Protein AF-A0AAJ2NS91-F1 (afdb_monomer_lite)

Secondary structure (DSSP, 8-state):
---EEEE-TTS-HHHHHHHHHHHHHHHHTT---EEEESGGGTSS----BS-EEEES--HHHHHHHHTTBTTT--SS---EEEE--TT---TT-HHHHHHHHHHHHHHHHHHH-TTGGGGSTTSHHHHHHHHHHHHHHHTTT--S-----

Organism: Alkalihalophilus pseudofirmus (NCBI:txid79885)

Sequence (149 aa):
GIPIYHLSTSMCAAHRNSILEKVRNQLKDGNKIICISTQLIEAGVDVSFDCVIRSLAGLDSIAQAAGRCNRHGEKEVQNVYVIDHEEENLNHLKEIKVGKQVARKILIDMKRDKASHGGDLLSKQAMERYFREYYTEFNTNLNYFIPKL

InterPro domains:
  IPR027417 P-loop containing nucleoside triphosphate hydrolase [G3DSA:3.40.50.300] (1-128)
  IPR027417 P-loop containing nucleoside triphosphate hydrolase [SSF52540] (1-97)
  IPR054712 CRISPR-associated nuclease/helicase Cas3 domain [PF22590] (7-73)

Radius of gyration: 17.4 Å; chains: 1; bounding box: 51×36×44 Å

Foldseek 3Di:
DAAEEEAEPPDDPVVNVVRLVVLVVCVVVVHGHHYHYDLVQLPDRPAADQEAEEEQWALSSLVSRVCRYCVVVPDPDGYYHYDHDPPDDCVPPVLRVQRSVLLVVQVVVCVVPCPPQNNDCPHPSNVVSSVVSSVVVCVVPDPDDDPDD

Structure (mmCIF, N/CA/C/O backbone):
data_AF-A0AAJ2NS91-F1
#
_entry.id   AF-A0AAJ2NS91-F1
#
loop_
_atom_site.group_PDB
_atom_site.id
_atom_site.type_symbol
_atom_site.label_atom_id
_atom_site.label_alt_id
_atom_site.label_comp_id
_atom_site.label_asym_id
_atom_site.label_entity_id
_atom_site.label_seq_id
_atom_site.pdbx_PDB_ins_code
_atom_site.Cartn_x
_atom_site.Cartn_y
_atom_site.Cartn_z
_atom_site.occupancy
_atom_site.B_iso_or_equiv
_atom_site.auth_seq_id
_atom_site.auth_comp_id
_atom_site.auth_asym_id
_atom_site.auth_atom_id
_atom_site.pdbx_PDB_model_num
ATOM 1 N N . GLY A 1 1 ? -22.327 3.539 12.682 1.00 83.62 1 GLY A N 1
ATOM 2 C CA . GLY A 1 1 ? -21.468 3.897 11.533 1.00 83.62 1 GLY A CA 1
ATOM 3 C C . GLY A 1 1 ? -20.108 3.251 11.705 1.00 83.62 1 GLY A C 1
ATOM 4 O O . GLY A 1 1 ? -19.814 2.822 12.813 1.00 83.62 1 GLY A O 1
ATOM 5 N N . ILE A 1 2 ? -19.306 3.152 10.645 1.00 93.00 2 ILE A N 1
ATOM 6 C CA . ILE A 1 2 ? -17.940 2.604 10.729 1.00 93.00 2 ILE A CA 1
ATOM 7 C C . ILE A 1 2 ? -17.007 3.694 11.292 1.00 93.00 2 ILE A C 1
ATOM 9 O O . ILE A 1 2 ? -17.010 4.796 10.740 1.00 93.00 2 ILE A O 1
ATOM 13 N N . PRO A 1 3 ? -16.237 3.442 12.370 1.00 95.44 3 PRO A N 1
ATOM 14 C CA . PRO A 1 3 ? -15.276 4.408 12.900 1.00 95.44 3 PRO A CA 1
ATOM 15 C C . PRO A 1 3 ? -14.182 4.755 11.886 1.00 95.44 3 PRO A C 1
ATOM 17 O O . PRO A 1 3 ? -13.656 3.873 11.204 1.00 95.44 3 PRO A O 1
ATOM 20 N N . ILE A 1 4 ? -13.814 6.037 11.827 1.00 96.38 4 ILE A N 1
ATOM 21 C CA . ILE A 1 4 ? -12.767 6.552 10.939 1.00 96.38 4 ILE A CA 1
ATOM 22 C C . ILE A 1 4 ? -11.632 7.124 11.787 1.00 96.38 4 ILE A C 1
ATOM 24 O O . ILE A 1 4 ? -11.856 7.962 12.661 1.00 96.38 4 ILE A O 1
ATOM 28 N N . TYR A 1 5 ? -10.410 6.688 11.502 1.00 94.50 5 TYR A N 1
ATOM 29 C CA . TYR A 1 5 ? -9.186 7.154 12.141 1.00 94.50 5 TYR A CA 1
ATOM 30 C C . TYR A 1 5 ? -8.273 7.821 11.118 1.00 94.50 5 TYR A C 1
ATOM 32 O O . TYR A 1 5 ? -8.205 7.397 9.966 1.00 94.50 5 TYR A O 1
ATOM 40 N N . HIS A 1 6 ? -7.534 8.837 11.558 1.00 92.62 6 HIS A N 1
ATOM 41 C CA . HIS A 1 6 ? -6.553 9.542 10.740 1.00 92.62 6 HIS A CA 1
ATOM 42 C C . HIS A 1 6 ? -5.158 9.432 11.359 1.00 92.62 6 HIS A C 1
ATOM 44 O O . HIS A 1 6 ? -4.992 9.668 12.557 1.00 92.62 6 HIS A O 1
ATOM 50 N N . LEU A 1 7 ? -4.163 9.093 10.539 1.00 89.88 7 LEU A N 1
ATOM 51 C CA . LEU A 1 7 ? -2.762 8.977 10.937 1.00 89.88 7 LEU A CA 1
ATOM 52 C C . LEU A 1 7 ? -1.855 9.668 9.919 1.00 89.88 7 LEU A C 1
ATOM 54 O O . LEU A 1 7 ? -1.677 9.190 8.804 1.00 89.88 7 LEU A O 1
ATOM 58 N N . SER A 1 8 ? -1.215 10.766 10.313 1.00 87.31 8 SER A N 1
ATOM 59 C CA . SER A 1 8 ? -0.256 11.451 9.446 1.00 87.31 8 SER A CA 1
ATOM 60 C C . SER A 1 8 ? 1.061 11.751 10.141 1.00 87.31 8 SER A C 1
ATOM 62 O O . SER A 1 8 ? 1.172 11.816 11.370 1.00 87.31 8 SER A O 1
ATOM 64 N N . THR A 1 9 ? 2.083 11.969 9.321 1.00 81.62 9 THR A N 1
ATOM 65 C CA . THR A 1 9 ? 3.404 12.426 9.757 1.00 81.62 9 THR A CA 1
ATOM 66 C C . THR A 1 9 ? 3.363 13.818 10.395 1.00 81.62 9 THR A C 1
ATOM 68 O O . THR A 1 9 ? 4.215 14.110 11.229 1.00 81.62 9 THR A O 1
ATOM 71 N N . SER A 1 10 ? 2.343 14.633 10.096 1.00 85.50 10 SER A N 1
ATOM 72 C CA . SER A 1 10 ? 2.107 15.952 10.707 1.00 85.50 10 SER A CA 1
ATOM 73 C C . SER A 1 10 ? 1.581 15.886 12.146 1.00 8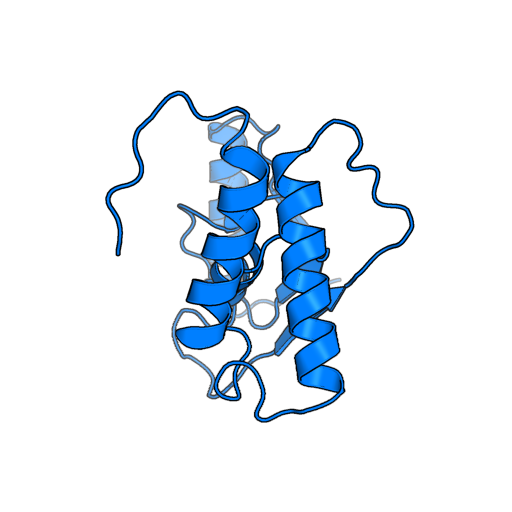5.50 10 SER A C 1
ATOM 75 O O . SER A 1 10 ? 1.498 16.910 12.819 1.00 85.50 10 SER A O 1
ATOM 77 N N . MET A 1 11 ? 1.210 14.701 12.641 1.00 87.38 11 MET A N 1
ATOM 78 C CA . MET A 1 11 ? 0.809 14.516 14.034 1.00 87.38 11 MET A CA 1
ATOM 79 C C . MET A 1 11 ? 2.028 14.361 14.940 1.00 87.38 11 MET A C 1
ATOM 81 O O . MET A 1 11 ? 2.957 13.617 14.609 1.00 87.38 11 MET A O 1
ATOM 85 N N . CYS A 1 12 ? 1.988 14.974 16.127 1.00 89.88 12 CYS A N 1
ATOM 86 C CA . CYS A 1 12 ? 2.997 14.724 17.152 1.00 89.88 12 CYS A CA 1
ATOM 87 C C . CYS A 1 12 ? 2.966 13.253 17.610 1.00 89.88 12 CYS A C 1
ATOM 89 O O . CYS A 1 12 ? 1.941 12.568 17.513 1.00 89.88 12 CYS A O 1
ATOM 91 N N . ALA A 1 13 ? 4.096 12.767 18.124 1.00 87.12 13 ALA A N 1
ATOM 92 C CA . ALA A 1 13 ? 4.265 11.360 18.483 1.00 87.12 13 ALA A CA 1
ATOM 93 C C . ALA A 1 13 ? 3.240 10.876 19.527 1.00 87.12 13 ALA A C 1
ATOM 95 O O . ALA A 1 13 ? 2.676 9.796 19.369 1.00 87.12 13 ALA A O 1
ATOM 96 N N . ALA A 1 14 ? 2.936 11.688 20.546 1.00 90.06 14 ALA A N 1
ATOM 97 C CA . ALA A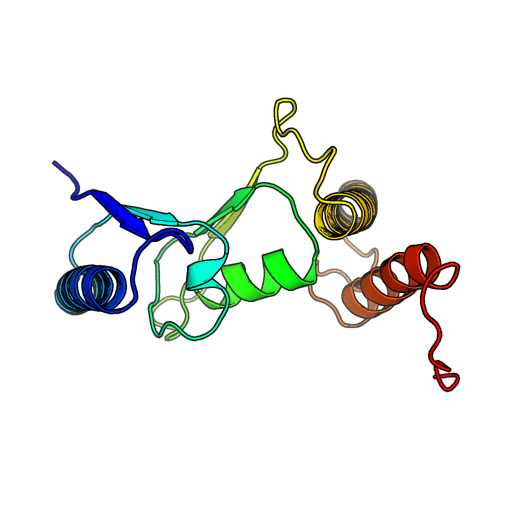 1 14 ? 1.976 11.321 21.589 1.00 90.06 14 ALA A CA 1
ATOM 98 C C . ALA A 1 14 ? 0.556 11.116 21.030 1.00 90.06 14 ALA A C 1
ATOM 100 O O . ALA A 1 14 ? -0.080 10.096 21.292 1.00 90.06 14 ALA A O 1
ATOM 101 N N . HIS A 1 15 ? 0.074 12.045 20.197 1.00 88.81 15 HIS A N 1
ATOM 102 C CA . HIS A 1 15 ? -1.246 11.923 19.569 1.00 88.81 15 HIS A CA 1
ATOM 103 C C . HIS A 1 15 ? -1.309 10.739 18.606 1.00 88.81 15 HIS A C 1
ATOM 105 O O . HIS A 1 15 ? -2.287 9.992 18.597 1.00 88.81 15 HIS A O 1
ATOM 111 N N . ARG A 1 16 ? -0.248 10.540 17.821 1.00 88.88 16 ARG A N 1
ATOM 112 C CA . ARG A 1 16 ? -0.114 9.404 16.910 1.00 88.88 16 ARG A CA 1
ATOM 113 C C . ARG A 1 16 ? -0.209 8.072 17.655 1.00 88.88 16 ARG A C 1
ATOM 115 O O . ARG A 1 16 ? -0.978 7.211 17.239 1.00 88.88 16 ARG A O 1
ATOM 122 N N . ASN A 1 17 ? 0.508 7.929 18.769 1.00 88.75 17 ASN A N 1
ATOM 123 C CA . ASN A 1 17 ? 0.468 6.724 19.598 1.00 88.75 17 ASN A CA 1
ATOM 124 C C . ASN A 1 17 ? -0.930 6.481 20.176 1.00 88.75 17 ASN A C 1
ATOM 126 O O . ASN A 1 17 ? -1.433 5.366 20.079 1.00 88.75 17 ASN A O 1
ATOM 130 N N . SER A 1 18 ? -1.603 7.525 20.670 1.00 91.94 18 SER A N 1
ATOM 131 C CA . SER A 1 18 ? -2.971 7.396 21.191 1.00 91.94 18 SER A CA 1
ATOM 132 C C . SER A 1 18 ? -3.969 6.907 20.132 1.00 91.94 18 SER A C 1
ATOM 134 O O . SER A 1 18 ? -4.822 6.066 20.417 1.00 91.94 18 SER A O 1
ATOM 136 N N . ILE A 1 19 ? -3.875 7.397 18.890 1.00 92.38 19 ILE A N 1
ATOM 137 C CA . ILE A 1 19 ? -4.737 6.914 17.798 1.00 92.38 19 ILE A CA 1
ATOM 138 C C . ILE A 1 19 ? -4.368 5.483 17.399 1.00 92.38 19 ILE A C 1
ATOM 140 O O . ILE A 1 19 ? -5.262 4.663 17.197 1.00 92.38 19 ILE A O 1
ATOM 144 N N . LEU A 1 20 ? -3.075 5.164 17.322 1.00 90.44 20 LEU A N 1
ATOM 145 C CA . LEU A 1 20 ? -2.605 3.815 17.004 1.00 90.44 20 LEU A CA 1
ATOM 146 C C . LEU A 1 20 ? -3.092 2.773 18.009 1.00 90.44 20 LEU A C 1
ATOM 148 O O . LEU A 1 20 ? -3.509 1.691 17.604 1.00 90.44 20 LEU A O 1
ATOM 152 N N . GLU A 1 21 ? -3.083 3.091 19.301 1.00 91.88 21 GLU A N 1
ATOM 153 C CA . GLU A 1 21 ? -3.631 2.214 20.338 1.00 91.88 21 GLU A CA 1
ATOM 154 C C . GLU A 1 21 ? -5.127 1.963 20.139 1.00 91.88 21 GLU A C 1
ATOM 156 O O . GLU A 1 21 ? -5.570 0.816 20.192 1.00 91.88 21 GLU A O 1
ATOM 161 N N . LYS A 1 22 ? -5.904 3.006 19.819 1.00 93.81 22 LYS A N 1
ATOM 162 C CA . LYS A 1 22 ? -7.337 2.863 19.516 1.00 93.81 22 LYS A CA 1
ATOM 163 C C . LYS A 1 22 ? -7.570 1.959 18.308 1.00 93.81 22 LYS A C 1
ATOM 165 O O . LYS A 1 22 ? -8.398 1.057 18.386 1.00 93.81 22 LYS A O 1
ATOM 170 N N . VAL A 1 23 ? -6.826 2.176 17.223 1.00 93.00 23 VAL A N 1
ATOM 171 C CA . VAL A 1 23 ? -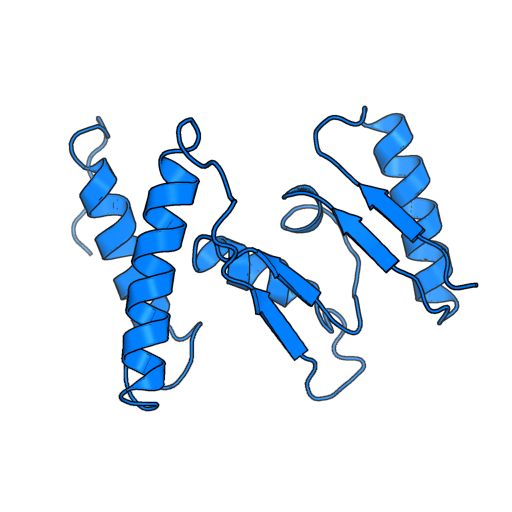6.898 1.347 16.009 1.00 93.00 23 VAL A CA 1
ATOM 172 C C . VAL A 1 23 ? -6.563 -0.108 16.333 1.00 93.00 23 VAL A C 1
ATOM 174 O O . VAL A 1 23 ? -7.321 -1.001 15.968 1.00 93.00 23 VAL A O 1
ATOM 177 N N . ARG A 1 24 ? -5.476 -0.358 17.070 1.00 90.88 24 ARG A N 1
ATOM 178 C CA . ARG A 1 24 ? -5.069 -1.713 17.468 1.00 90.88 24 ARG A CA 1
ATOM 179 C C . ARG A 1 24 ? -6.128 -2.419 18.301 1.00 90.88 24 ARG A C 1
ATOM 181 O O . ARG A 1 24 ? -6.393 -3.585 18.042 1.00 90.88 24 ARG A O 1
ATOM 188 N N . ASN A 1 25 ? -6.728 -1.736 19.271 1.00 93.19 25 ASN A N 1
ATOM 189 C CA . ASN A 1 25 ? -7.769 -2.333 20.106 1.00 93.19 25 ASN A CA 1
ATOM 190 C C . ASN A 1 25 ? -9.006 -2.688 19.271 1.00 93.19 25 ASN A C 1
ATOM 192 O O . ASN A 1 25 ? -9.490 -3.808 19.355 1.00 93.19 25 ASN A O 1
ATOM 196 N N . GLN A 1 26 ? -9.443 -1.794 18.378 1.00 94.56 26 GLN A N 1
ATOM 197 C CA . GLN A 1 26 ? -10.555 -2.086 17.469 1.00 94.56 26 GLN A CA 1
ATOM 198 C C . GLN A 1 26 ? -10.282 -3.301 16.573 1.00 94.56 26 GLN A C 1
ATOM 200 O O . GLN A 1 26 ? -11.151 -4.159 16.439 1.00 94.56 26 GLN A O 1
ATOM 205 N N . LEU A 1 27 ? -9.084 -3.386 15.985 1.00 90.75 27 LEU A N 1
ATOM 206 C CA . LEU A 1 27 ? -8.697 -4.510 15.129 1.00 90.75 27 LEU A CA 1
ATOM 207 C C . LEU A 1 27 ? -8.617 -5.826 15.918 1.00 90.75 27 LEU A C 1
ATOM 209 O O . LEU A 1 27 ? -9.112 -6.841 15.441 1.00 90.75 27 LEU A O 1
ATOM 213 N N . LYS A 1 28 ? -8.062 -5.805 17.140 1.00 89.38 28 LYS A N 1
ATOM 214 C CA . LYS A 1 28 ? -8.015 -6.978 18.036 1.00 89.38 28 LYS A CA 1
ATOM 215 C C . LYS A 1 28 ? -9.403 -7.502 18.396 1.00 89.38 28 LYS A C 1
ATOM 217 O O . LYS A 1 28 ? -9.588 -8.710 18.478 1.00 89.38 28 LYS A O 1
ATOM 222 N N . ASP A 1 29 ? -10.365 -6.603 18.570 1.00 91.75 29 ASP A N 1
ATOM 223 C CA . ASP A 1 29 ? -11.757 -6.945 18.875 1.00 91.75 29 ASP A CA 1
ATOM 224 C C . ASP A 1 29 ? -12.546 -7.409 17.630 1.00 91.75 29 ASP A C 1
ATOM 226 O O . ASP A 1 29 ? -13.739 -7.694 17.721 1.00 91.75 29 ASP A O 1
ATOM 230 N N . GLY A 1 30 ? -11.915 -7.459 16.448 1.00 89.69 30 GLY A N 1
ATOM 231 C CA . GLY A 1 30 ? -12.565 -7.830 15.186 1.00 89.69 30 GLY A CA 1
ATOM 232 C C . GLY A 1 30 ? -13.509 -6.757 14.630 1.00 89.69 30 GLY A C 1
ATOM 233 O O . GLY A 1 30 ? -14.336 -7.043 13.759 1.00 89.69 30 GLY A O 1
ATOM 234 N N . ASN A 1 31 ? -13.415 -5.516 15.119 1.00 93.50 31 ASN A N 1
ATOM 235 C CA . ASN A 1 31 ? -14.274 -4.425 14.677 1.00 93.50 31 ASN A CA 1
ATOM 236 C C . ASN A 1 31 ? -13.840 -3.881 13.312 1.00 93.50 31 ASN A C 1
ATOM 238 O O . ASN A 1 31 ? -12.661 -3.663 13.034 1.00 93.50 31 ASN A O 1
ATOM 242 N N . LYS A 1 32 ? -14.828 -3.566 12.468 1.00 93.69 32 LYS A N 1
ATOM 243 C CA . LYS A 1 32 ? -14.592 -2.888 11.189 1.00 93.69 32 LYS A CA 1
ATOM 244 C C . LYS A 1 32 ? -14.277 -1.418 11.428 1.00 93.69 32 LYS A C 1
ATOM 246 O O . LYS A 1 32 ? -15.078 -0.712 12.037 1.00 93.69 32 LYS A O 1
ATOM 251 N N . ILE A 1 33 ? -13.162 -0.950 10.878 1.00 95.38 33 ILE A N 1
ATOM 252 C CA . ILE A 1 33 ? -12.725 0.447 10.943 1.00 95.38 33 ILE A CA 1
ATOM 253 C C . ILE A 1 33 ? -12.169 0.908 9.596 1.00 95.38 33 ILE A C 1
ATOM 255 O O . ILE A 1 33 ? -11.774 0.093 8.764 1.00 95.38 33 ILE A O 1
ATOM 259 N N . ILE A 1 34 ? -12.104 2.221 9.395 1.00 95.75 34 ILE A N 1
ATOM 260 C CA . ILE A 1 34 ? -11.379 2.838 8.282 1.00 95.75 34 ILE A CA 1
ATOM 261 C C . ILE A 1 34 ? -10.224 3.639 8.868 1.00 95.75 34 ILE A C 1
ATOM 263 O O . ILE A 1 34 ? -10.421 4.470 9.754 1.00 95.75 34 ILE A O 1
ATOM 267 N N . CYS A 1 35 ? -9.015 3.410 8.365 1.00 93.56 35 CYS A N 1
ATOM 268 C CA . CYS A 1 35 ? -7.855 4.218 8.705 1.00 93.56 35 CYS A CA 1
ATOM 269 C C . CYS A 1 35 ? -7.353 4.939 7.456 1.00 93.56 35 CYS A C 1
ATOM 271 O O . CYS A 1 35 ? -6.990 4.302 6.471 1.00 93.56 35 CYS A O 1
ATOM 273 N N . ILE A 1 36 ? -7.349 6.268 7.503 1.00 93.00 36 ILE A N 1
ATOM 274 C CA . ILE A 1 36 ? -6.798 7.127 6.458 1.00 93.00 36 ILE A CA 1
ATOM 275 C C . ILE A 1 36 ? -5.416 7.565 6.927 1.00 93.00 36 ILE A C 1
ATOM 277 O O . ILE A 1 36 ? -5.294 8.223 7.965 1.00 93.00 36 ILE A O 1
ATOM 281 N N . SER A 1 37 ? -4.371 7.210 6.181 1.00 89.19 37 SER A N 1
ATOM 282 C CA . SER A 1 37 ? -3.012 7.601 6.538 1.00 89.19 37 SER A CA 1
ATOM 283 C C . SER A 1 37 ? -2.188 8.123 5.378 1.00 89.19 37 SER A C 1
ATOM 285 O O . SER A 1 37 ? -2.429 7.797 4.219 1.00 89.19 37 SER A O 1
ATOM 287 N N . THR A 1 38 ? -1.153 8.889 5.722 1.00 84.62 38 THR A N 1
ATOM 288 C CA . THR A 1 38 ? -0.014 9.129 4.825 1.00 84.62 38 THR A CA 1
ATOM 289 C C . THR A 1 38 ? 0.975 7.954 4.914 1.00 84.62 38 THR A C 1
ATOM 291 O O . THR A 1 38 ? 0.614 6.870 5.380 1.00 84.62 38 THR A O 1
ATOM 294 N N . GLN A 1 39 ? 2.241 8.165 4.535 1.00 74.88 39 GLN A N 1
ATOM 295 C CA . GLN A 1 39 ? 3.320 7.161 4.549 1.00 74.88 39 GLN A CA 1
ATOM 296 C C . GLN A 1 39 ? 3.635 6.542 5.922 1.00 74.88 39 GLN A C 1
ATOM 298 O O . GLN A 1 39 ? 4.455 5.639 6.045 1.00 74.88 39 GLN A O 1
ATOM 303 N N . LEU A 1 40 ? 2.983 7.009 6.982 1.00 67.69 40 LEU A N 1
ATOM 304 C CA . LEU A 1 40 ? 3.266 6.609 8.350 1.00 67.69 40 LEU A CA 1
ATOM 305 C C . LEU A 1 40 ? 3.000 5.120 8.642 1.00 67.69 40 LEU A C 1
ATOM 307 O O . LEU A 1 40 ? 3.680 4.539 9.480 1.00 67.69 40 LEU A O 1
ATOM 311 N N . ILE A 1 41 ? 2.016 4.501 7.987 1.00 64.94 41 ILE A N 1
ATOM 312 C CA . ILE A 1 41 ? 1.677 3.085 8.226 1.00 64.94 41 ILE A CA 1
ATOM 313 C C . ILE A 1 41 ? 2.635 2.139 7.471 1.00 64.94 41 ILE A C 1
ATOM 315 O O . ILE A 1 41 ? 2.722 0.950 7.782 1.00 64.94 41 ILE A O 1
ATOM 319 N N . GLU A 1 42 ? 3.413 2.651 6.515 1.00 57.56 42 GLU A N 1
ATOM 320 C CA . GLU A 1 42 ? 4.292 1.840 5.664 1.00 57.56 42 GLU A CA 1
ATOM 321 C C . GLU A 1 42 ? 5.470 1.245 6.456 1.00 57.56 42 GLU A C 1
ATOM 323 O O . GLU A 1 42 ? 5.797 0.068 6.283 1.00 57.56 42 GLU A O 1
ATOM 328 N N . ALA A 1 43 ? 6.017 1.976 7.434 1.00 60.19 43 ALA A N 1
ATOM 329 C CA . ALA A 1 43 ? 7.125 1.522 8.273 1.00 60.19 43 ALA A CA 1
ATOM 330 C C . ALA A 1 43 ? 6.904 1.836 9.765 1.00 60.19 43 ALA A C 1
ATOM 332 O O . ALA A 1 43 ? 6.531 2.941 10.142 1.00 60.19 43 ALA A O 1
ATOM 333 N N . GLY A 1 44 ? 7.172 0.855 10.633 1.00 63.34 44 GLY A N 1
ATOM 334 C CA . GLY A 1 44 ? 7.227 1.057 12.089 1.00 63.34 44 GLY A CA 1
ATOM 335 C C . GLY A 1 44 ? 5.908 0.904 12.855 1.00 63.34 44 GLY A C 1
ATOM 336 O O . GLY A 1 44 ? 5.907 1.051 14.075 1.00 63.34 44 GLY A O 1
ATOM 337 N N . VAL A 1 45 ? 4.800 0.562 12.186 1.00 73.06 45 VAL A N 1
ATOM 338 C CA . VAL A 1 45 ? 3.502 0.328 12.837 1.00 73.06 45 VAL A CA 1
ATOM 339 C C . VAL A 1 45 ? 3.050 -1.123 12.661 1.00 73.06 45 VAL A C 1
ATOM 341 O O . VAL A 1 45 ? 2.850 -1.599 11.546 1.00 73.06 45 VAL A O 1
ATOM 344 N N . ASP A 1 46 ? 2.861 -1.823 13.781 1.00 79.00 46 ASP A N 1
ATOM 345 C CA . ASP A 1 46 ? 2.244 -3.154 13.801 1.00 79.00 46 ASP A CA 1
ATOM 346 C C . ASP A 1 46 ? 0.710 -3.050 13.789 1.00 79.00 46 ASP A C 1
ATOM 348 O O . ASP A 1 46 ? 0.089 -2.796 14.827 1.00 79.00 46 ASP A O 1
ATOM 352 N N . VAL A 1 47 ? 0.143 -3.134 12.583 1.00 85.38 47 VAL A N 1
ATOM 353 C CA . VAL A 1 47 ? -1.291 -3.198 12.263 1.00 85.38 47 VAL A CA 1
ATOM 354 C C . VAL A 1 47 ? -1.487 -4.100 11.040 1.00 85.38 47 VAL A C 1
ATOM 356 O O . VAL A 1 47 ? -0.636 -4.132 10.145 1.00 85.38 47 VAL A O 1
ATOM 359 N N . SER A 1 48 ? -2.614 -4.808 11.011 1.00 88.56 48 SER A N 1
ATOM 360 C CA . SER A 1 48 ? -3.052 -5.665 9.909 1.00 88.56 48 SER A CA 1
ATOM 361 C C . SER A 1 48 ? -4.461 -5.254 9.503 1.00 88.56 48 SER A C 1
ATOM 363 O O . SER A 1 48 ? -5.344 -5.163 10.354 1.00 88.56 48 SER A O 1
ATOM 365 N N . PHE A 1 49 ? -4.663 -4.978 8.220 1.00 90.44 49 PHE A N 1
ATOM 366 C CA . PHE A 1 49 ? -5.963 -4.621 7.662 1.00 90.44 49 PHE A CA 1
ATOM 367 C C . PHE A 1 49 ? -6.442 -5.689 6.685 1.00 90.44 49 PHE A C 1
ATOM 369 O O . PHE A 1 49 ? -5.646 -6.291 5.964 1.00 90.44 49 PHE A O 1
ATOM 376 N N . ASP A 1 50 ? -7.758 -5.850 6.589 1.00 90.81 50 ASP A N 1
ATOM 377 C CA . ASP A 1 50 ? -8.392 -6.710 5.586 1.00 90.81 50 ASP A CA 1
ATOM 378 C C . ASP A 1 50 ? -8.140 -6.231 4.153 1.00 90.81 50 ASP A C 1
ATOM 380 O O . ASP A 1 50 ? -8.095 -7.016 3.219 1.00 90.81 50 ASP A O 1
ATOM 384 N N . CYS A 1 51 ? -7.999 -4.926 3.949 1.00 91.94 51 CYS A N 1
ATOM 385 C CA . CYS A 1 51 ? -7.894 -4.332 2.627 1.00 91.94 51 CYS A CA 1
ATOM 386 C C . CYS A 1 51 ? -7.044 -3.072 2.707 1.00 91.94 51 CYS A C 1
ATOM 388 O O . CYS A 1 51 ? -7.144 -2.310 3.671 1.00 91.94 51 CYS A O 1
ATOM 390 N N . VAL A 1 52 ? -6.251 -2.825 1.668 1.00 93.00 52 VAL A N 1
ATOM 391 C CA . VAL A 1 52 ? -5.471 -1.593 1.528 1.00 93.00 52 VAL A CA 1
ATOM 392 C C . VAL A 1 52 ? -5.874 -0.888 0.241 1.00 93.00 52 VAL A C 1
ATOM 394 O O . VAL A 1 52 ? -5.986 -1.508 -0.812 1.00 93.00 52 VAL A O 1
ATOM 397 N N . ILE A 1 53 ? -6.084 0.422 0.331 1.00 94.19 53 ILE A N 1
ATOM 398 C CA . ILE A 1 53 ? -6.301 1.306 -0.815 1.00 94.19 53 ILE A CA 1
ATOM 399 C C . ILE A 1 53 ? -5.195 2.355 -0.775 1.00 94.19 53 ILE A C 1
ATOM 401 O O . ILE A 1 53 ? -4.959 2.962 0.270 1.00 94.19 53 ILE A O 1
ATOM 405 N N . ARG A 1 54 ? -4.496 2.553 -1.891 1.00 92.12 54 ARG A N 1
ATOM 406 C CA . ARG A 1 54 ? -3.320 3.422 -1.962 1.00 92.12 54 ARG A CA 1
ATOM 407 C C . ARG A 1 54 ? -3.262 4.179 -3.287 1.00 92.12 54 ARG A C 1
ATOM 409 O O . ARG A 1 54 ? -3.508 3.601 -4.341 1.00 92.12 54 ARG A O 1
ATOM 416 N N . SER A 1 55 ? -2.844 5.442 -3.241 1.00 92.12 55 SER A N 1
ATOM 417 C CA . SER A 1 55 ? -2.459 6.201 -4.437 1.00 92.12 55 SER A CA 1
ATOM 418 C C . SER A 1 55 ? -1.210 5.616 -5.102 1.00 92.12 55 SER A C 1
ATOM 420 O O . SER A 1 55 ? -0.259 5.237 -4.417 1.00 92.12 55 SER A O 1
ATOM 422 N N . LEU A 1 56 ? -1.181 5.563 -6.434 1.00 92.81 56 LEU A N 1
ATOM 423 C CA . LEU A 1 56 ? -0.032 5.073 -7.194 1.00 92.81 56 LEU A CA 1
ATOM 424 C C . LEU A 1 56 ? 1.246 5.821 -6.790 1.00 92.81 56 LEU A C 1
ATOM 426 O O . LEU A 1 56 ? 1.331 7.039 -6.903 1.00 92.81 56 LEU A O 1
ATOM 430 N N . ALA A 1 57 ? 2.250 5.062 -6.365 1.00 91.88 57 ALA A N 1
ATOM 431 C CA . ALA A 1 57 ? 3.549 5.555 -5.923 1.00 91.88 57 ALA A CA 1
ATOM 432 C C . ALA A 1 57 ? 4.654 4.618 -6.438 1.00 91.88 57 ALA A C 1
ATOM 434 O O . ALA A 1 57 ? 4.412 3.804 -7.331 1.00 91.88 57 ALA A O 1
ATOM 435 N N . GLY A 1 58 ? 5.855 4.725 -5.870 1.00 93.88 58 GLY A N 1
ATOM 436 C CA . GLY A 1 58 ? 6.933 3.767 -6.091 1.00 93.88 58 GLY A CA 1
ATOM 437 C C . GLY A 1 58 ? 6.535 2.323 -5.773 1.00 93.88 58 GLY A C 1
ATOM 438 O O . GLY A 1 58 ? 5.693 2.075 -4.905 1.00 93.88 58 GLY A O 1
ATOM 439 N N . LEU A 1 59 ? 7.140 1.364 -6.480 1.00 94.56 59 LEU A N 1
ATOM 440 C CA . LEU A 1 59 ? 6.846 -0.064 -6.325 1.00 94.56 59 LEU A CA 1
ATOM 441 C C . LEU A 1 59 ? 7.198 -0.577 -4.921 1.00 94.56 59 LEU A C 1
ATOM 443 O O . LEU A 1 59 ? 6.468 -1.377 -4.343 1.00 94.56 59 LEU A O 1
ATOM 447 N N . ASP A 1 60 ? 8.269 -0.044 -4.340 1.00 92.94 60 ASP A N 1
ATOM 448 C CA . ASP A 1 60 ? 8.680 -0.264 -2.956 1.00 92.94 60 ASP A CA 1
ATOM 449 C C . ASP A 1 60 ? 7.630 0.234 -1.955 1.00 92.94 60 ASP A C 1
ATOM 451 O O . ASP A 1 60 ? 7.279 -0.483 -1.020 1.00 92.94 60 ASP A O 1
ATOM 455 N N . SER A 1 61 ? 7.062 1.420 -2.177 1.00 91.31 61 SER A N 1
ATOM 456 C CA . SER A 1 61 ? 6.022 1.966 -1.300 1.00 91.31 61 SER A CA 1
ATOM 457 C C . SER A 1 61 ? 4.704 1.187 -1.427 1.00 91.31 61 SER A C 1
ATOM 459 O O . SER A 1 61 ? 3.986 0.988 -0.446 1.00 91.31 61 SER A O 1
ATOM 461 N N . ILE A 1 62 ? 4.381 0.699 -2.633 1.00 92.44 62 ILE A N 1
ATOM 462 C CA . ILE A 1 62 ? 3.257 -0.226 -2.854 1.00 92.44 62 ILE A CA 1
ATOM 463 C C . ILE A 1 62 ? 3.491 -1.531 -2.085 1.00 92.44 62 ILE A C 1
ATOM 465 O O . ILE A 1 62 ? 2.590 -1.974 -1.375 1.00 92.44 62 ILE A O 1
ATOM 469 N N . ALA A 1 63 ? 4.693 -2.108 -2.165 1.00 92.06 63 ALA A N 1
ATOM 470 C CA . ALA A 1 63 ? 5.055 -3.325 -1.439 1.00 92.06 63 ALA A CA 1
ATOM 471 C C . ALA A 1 63 ? 4.950 -3.143 0.085 1.00 92.06 63 ALA A C 1
ATOM 473 O O . ALA A 1 63 ? 4.388 -3.991 0.779 1.00 92.06 63 ALA A O 1
ATOM 474 N N . GLN A 1 64 ? 5.435 -2.015 0.614 1.00 89.62 64 GLN A N 1
ATOM 475 C CA . GLN A 1 64 ? 5.353 -1.703 2.044 1.00 89.62 64 GLN A CA 1
ATOM 476 C C . GLN A 1 64 ? 3.903 -1.577 2.524 1.00 89.62 64 GLN A C 1
ATOM 478 O O . GLN A 1 64 ? 3.555 -2.118 3.575 1.00 89.62 64 GLN A O 1
ATOM 483 N N . ALA A 1 65 ? 3.042 -0.915 1.745 1.00 89.88 65 ALA A N 1
ATOM 484 C CA . ALA A 1 65 ? 1.616 -0.822 2.048 1.00 89.88 65 ALA A CA 1
ATOM 485 C C . ALA A 1 65 ? 0.918 -2.189 1.949 1.00 89.88 65 ALA A C 1
ATOM 487 O O . ALA A 1 65 ? 0.125 -2.541 2.822 1.00 89.88 65 ALA A O 1
ATOM 488 N N . ALA A 1 66 ? 1.253 -2.989 0.932 1.00 89.50 66 ALA A N 1
ATOM 489 C CA . ALA A 1 66 ? 0.741 -4.346 0.771 1.00 89.50 66 ALA A CA 1
ATOM 490 C C . ALA A 1 66 ? 1.114 -5.249 1.957 1.00 89.50 66 ALA A C 1
ATOM 492 O O . ALA A 1 66 ? 0.280 -6.024 2.410 1.00 89.50 66 ALA A O 1
ATOM 493 N N . GLY A 1 67 ? 2.298 -5.071 2.553 1.00 88.06 67 GLY A N 1
ATOM 494 C CA . GLY A 1 67 ? 2.728 -5.780 3.769 1.00 88.06 67 GLY A CA 1
ATOM 495 C C . GLY A 1 67 ? 1.932 -5.457 5.047 1.00 88.06 67 GLY A C 1
ATOM 496 O O . GLY A 1 67 ? 2.238 -5.995 6.119 1.00 88.06 67 GLY A O 1
ATOM 497 N N . ARG A 1 68 ? 0.937 -4.564 4.963 1.00 87.38 68 ARG A N 1
ATOM 498 C CA . ARG A 1 68 ? -0.046 -4.258 6.021 1.00 87.38 68 ARG A CA 1
ATOM 499 C C . ARG A 1 68 ? -1.420 -4.853 5.732 1.00 87.38 68 ARG A C 1
ATOM 501 O O . ARG A 1 68 ? -2.270 -4.863 6.618 1.00 87.38 68 ARG A O 1
ATOM 508 N N . CYS A 1 69 ? -1.637 -5.346 4.517 1.00 88.12 69 CYS A N 1
ATOM 509 C CA . CYS A 1 69 ? -2.820 -6.107 4.162 1.00 88.12 69 CYS A CA 1
ATOM 510 C C . CYS A 1 69 ? -2.609 -7.562 4.581 1.00 88.12 69 CYS A C 1
ATOM 512 O O . CYS A 1 69 ? -1.610 -8.165 4.199 1.00 88.12 69 CYS A O 1
ATOM 514 N N . ASN A 1 70 ? -3.524 -8.114 5.382 1.00 86.69 70 ASN A N 1
ATOM 515 C CA . ASN A 1 70 ? -3.459 -9.501 5.851 1.00 86.69 70 ASN A CA 1
ATOM 516 C C . ASN A 1 70 ? -2.086 -9.888 6.445 1.00 86.69 70 ASN A C 1
ATOM 518 O O . ASN A 1 70 ? -1.563 -10.978 6.217 1.00 86.69 70 ASN A O 1
ATOM 522 N N . ARG A 1 71 ? -1.475 -8.972 7.204 1.00 81.75 71 ARG A N 1
ATOM 523 C CA . ARG A 1 71 ? -0.098 -9.097 7.707 1.00 81.75 71 ARG A CA 1
ATOM 524 C C . AR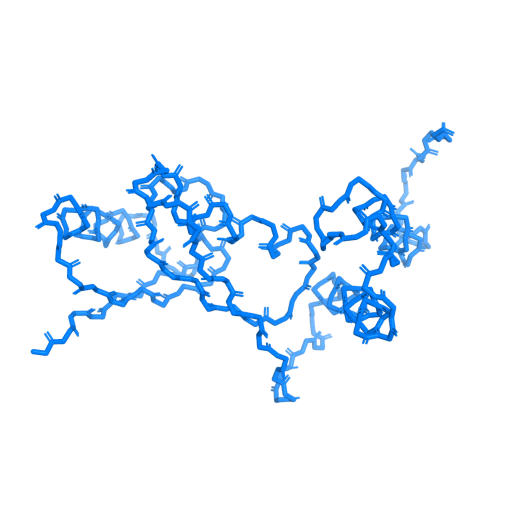G A 1 71 ? 0.102 -10.325 8.597 1.00 81.75 71 ARG A C 1
ATOM 526 O O . ARG A 1 71 ? 1.193 -10.885 8.618 1.00 81.75 71 ARG A O 1
ATOM 533 N N . HIS A 1 72 ? -0.927 -10.712 9.345 1.00 82.69 72 HIS A N 1
ATOM 534 C CA . HIS A 1 72 ? -0.887 -11.866 10.245 1.00 82.69 72 HIS A CA 1
ATOM 535 C C . HIS A 1 72 ? -1.316 -13.184 9.573 1.00 82.69 72 HIS A C 1
ATOM 537 O O . HIS A 1 72 ? -1.321 -14.214 10.238 1.00 82.69 72 HIS A O 1
ATOM 543 N N . GLY A 1 73 ? -1.644 -13.178 8.272 1.00 77.62 73 GLY A N 1
ATOM 544 C CA . GLY A 1 73 ? -2.029 -14.389 7.535 1.00 77.62 73 GLY A CA 1
ATOM 545 C C . GLY A 1 73 ? -3.355 -15.002 7.993 1.00 77.62 73 GLY A C 1
ATOM 546 O O . GLY A 1 73 ? -3.558 -16.203 7.867 1.00 77.62 73 GLY A O 1
ATOM 547 N N . GLU A 1 74 ? -4.251 -14.185 8.547 1.00 78.06 74 GLU A N 1
ATOM 548 C CA . GLU A 1 74 ? -5.550 -14.612 9.085 1.00 78.06 74 GLU A CA 1
ATOM 549 C C . GLU A 1 74 ? -6.516 -15.079 7.981 1.00 78.06 74 GLU A C 1
ATOM 551 O O . GLU A 1 74 ? -7.468 -15.814 8.247 1.00 78.06 74 GLU A O 1
ATOM 556 N N . LYS A 1 75 ? -6.274 -14.652 6.735 1.00 80.44 75 LYS A N 1
ATOM 557 C CA . LYS A 1 75 ? -7.011 -15.036 5.521 1.00 80.44 75 LYS A CA 1
ATOM 558 C C . LYS A 1 75 ? -6.040 -15.549 4.450 1.00 80.44 75 LYS A C 1
ATOM 560 O O . LYS A 1 75 ? -4.848 -15.275 4.526 1.00 80.44 75 LYS A O 1
ATOM 565 N N . GLU A 1 76 ? -6.532 -16.251 3.425 1.00 81.56 76 GLU A N 1
ATOM 566 C CA . GLU A 1 76 ? -5.675 -16.743 2.326 1.00 81.56 76 GLU A CA 1
ATOM 567 C C . GLU A 1 76 ? -5.090 -15.603 1.478 1.00 81.56 76 GLU A C 1
ATOM 569 O O . GLU A 1 76 ? -3.876 -15.440 1.392 1.00 81.56 76 GLU A O 1
ATOM 574 N N . VAL A 1 77 ? -5.948 -14.792 0.853 1.00 83.19 77 VAL A N 1
ATOM 575 C CA . VAL A 1 77 ? -5.546 -13.686 -0.029 1.00 83.19 77 VAL A CA 1
ATOM 576 C C . VAL A 1 77 ? -6.451 -12.495 0.235 1.00 83.19 77 VAL A C 1
ATOM 578 O O . VAL A 1 77 ? -7.665 -12.653 0.367 1.00 83.19 77 VAL A O 1
ATOM 581 N N . GLN A 1 78 ? -5.872 -11.298 0.313 1.00 89.62 78 GLN A N 1
ATOM 582 C CA . GLN A 1 78 ? -6.605 -10.040 0.430 1.00 89.62 78 GLN A CA 1
ATOM 583 C C . GLN A 1 78 ? -6.133 -9.032 -0.621 1.00 89.62 78 GLN A C 1
ATOM 585 O O . GLN A 1 78 ? -5.056 -9.164 -1.201 1.00 89.62 78 GLN A O 1
ATOM 590 N N . ASN A 1 79 ? -6.977 -8.033 -0.879 1.00 90.56 79 ASN A N 1
ATOM 591 C CA . ASN A 1 79 ? -6.794 -7.112 -1.991 1.00 90.56 79 ASN A CA 1
ATOM 592 C C . ASN A 1 79 ? -6.057 -5.836 -1.576 1.00 90.56 79 ASN A C 1
ATOM 594 O O . ASN A 1 79 ? -6.377 -5.193 -0.571 1.00 90.56 79 ASN A O 1
ATOM 598 N N . VAL A 1 80 ? -5.128 -5.430 -2.441 1.00 92.38 80 VAL A N 1
ATOM 599 C CA . VAL A 1 80 ? -4.489 -4.116 -2.421 1.00 92.38 80 VAL A CA 1
ATOM 600 C C . VAL A 1 80 ? -4.916 -3.374 -3.680 1.00 92.38 80 VAL A C 1
ATOM 602 O O . VAL A 1 80 ? -4.603 -3.787 -4.795 1.00 92.38 80 VAL A O 1
ATOM 605 N N . TYR A 1 81 ? -5.640 -2.275 -3.507 1.00 93.88 81 TYR A N 1
ATOM 606 C CA . TYR A 1 81 ? -6.108 -1.440 -4.606 1.00 93.88 81 TYR A CA 1
ATOM 607 C C . TYR A 1 81 ? -5.163 -0.257 -4.789 1.00 93.88 81 TYR A C 1
ATOM 609 O O . TYR A 1 81 ? -5.017 0.576 -3.894 1.00 93.88 81 TYR A O 1
ATOM 617 N N . VAL A 1 82 ? -4.540 -0.172 -5.964 1.00 93.38 82 VAL A N 1
ATOM 618 C CA . VAL A 1 82 ? -3.683 0.955 -6.346 1.00 93.38 82 VAL A CA 1
ATOM 619 C C . VAL A 1 82 ? -4.455 1.875 -7.286 1.00 93.38 82 VAL A C 1
ATOM 621 O O . VAL A 1 82 ? -4.879 1.452 -8.362 1.00 93.38 82 VAL A O 1
ATOM 624 N N . ILE A 1 83 ? -4.642 3.128 -6.877 1.00 92.88 83 ILE A N 1
ATOM 625 C CA . ILE A 1 83 ? -5.426 4.135 -7.598 1.00 92.88 83 ILE A CA 1
ATOM 626 C C . ILE A 1 83 ? -4.480 5.178 -8.186 1.00 92.88 83 ILE A C 1
ATOM 628 O O . ILE A 1 83 ? -3.746 5.847 -7.466 1.00 92.88 83 ILE A O 1
ATOM 632 N N . ASP A 1 84 ? -4.508 5.344 -9.503 1.00 90.31 84 ASP A N 1
ATOM 633 C CA . ASP A 1 84 ? -3.779 6.410 -10.185 1.00 90.31 84 ASP A CA 1
ATOM 634 C C . ASP A 1 84 ? -4.699 7.621 -10.368 1.00 90.31 84 ASP A C 1
ATOM 636 O O . ASP A 1 84 ? -5.574 7.615 -11.230 1.00 90.31 84 ASP A O 1
ATOM 640 N N . HIS A 1 85 ? -4.542 8.626 -9.507 1.00 82.06 85 HIS A N 1
ATOM 641 C CA . HIS A 1 85 ? -5.355 9.841 -9.525 1.00 82.06 85 HIS A CA 1
ATOM 642 C C . HIS A 1 85 ? -4.689 10.947 -10.357 1.00 82.06 85 HIS A C 1
ATOM 644 O O . HIS A 1 85 ? -3.488 11.193 -10.198 1.00 82.06 85 HIS A O 1
ATOM 650 N N . GLU A 1 86 ? -5.460 11.629 -11.213 1.00 72.50 86 GLU A N 1
ATOM 651 C CA . GLU A 1 86 ? -4.951 12.694 -12.095 1.00 72.50 86 GLU A CA 1
ATOM 652 C C . GLU A 1 86 ? -4.617 13.991 -11.341 1.00 72.50 86 GLU A C 1
ATOM 654 O O . GLU A 1 86 ? -3.660 14.673 -11.697 1.00 72.50 86 GLU A O 1
ATOM 659 N N . GLU A 1 87 ? -5.338 14.312 -10.263 1.00 68.12 87 GLU A N 1
ATOM 660 C CA . GLU A 1 87 ? -5.185 15.591 -9.541 1.00 68.12 87 GLU A CA 1
ATOM 661 C C . GLU A 1 87 ? -4.022 15.610 -8.523 1.00 68.12 87 GLU A C 1
ATOM 663 O O . GLU A 1 87 ? -3.881 16.549 -7.740 1.00 68.12 87 GLU A O 1
ATOM 668 N N . GLU A 1 88 ? -3.182 14.572 -8.475 1.00 70.69 88 GLU A N 1
ATOM 669 C CA . GLU A 1 88 ? -2.087 14.503 -7.501 1.00 70.69 88 GLU A CA 1
ATOM 670 C C . GLU A 1 88 ? -0.928 15.445 -7.883 1.00 70.69 88 GLU A C 1
ATOM 672 O O . GLU A 1 88 ? -0.166 15.190 -8.820 1.00 70.69 88 GLU A O 1
ATOM 677 N N . ASN A 1 89 ? -0.755 16.536 -7.129 1.00 73.81 89 ASN A N 1
ATOM 678 C CA . ASN A 1 89 ? 0.330 17.491 -7.350 1.00 73.81 89 ASN A CA 1
ATOM 679 C C . ASN A 1 89 ? 1.648 17.014 -6.712 1.00 73.81 89 ASN A C 1
ATOM 681 O O . ASN A 1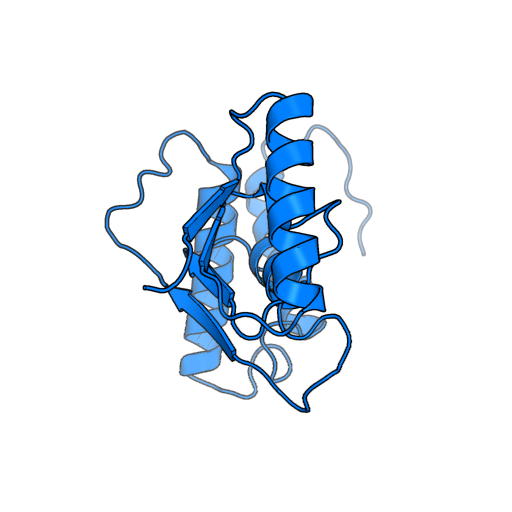 89 ? 1.904 17.220 -5.527 1.00 73.81 89 ASN A O 1
ATOM 685 N N . LEU A 1 90 ? 2.516 16.418 -7.531 1.00 76.06 90 LEU A N 1
ATOM 686 C CA . LEU A 1 90 ? 3.842 15.928 -7.128 1.00 76.06 90 LEU A CA 1
ATOM 687 C C . LEU A 1 90 ? 4.986 16.889 -7.493 1.00 76.06 90 LEU A C 1
ATOM 689 O O . LEU A 1 90 ? 6.146 16.475 -7.540 1.00 76.06 90 LEU A O 1
ATOM 693 N N . ASN A 1 91 ? 4.699 18.165 -7.772 1.00 72.12 91 ASN A N 1
ATOM 694 C CA . ASN A 1 91 ? 5.701 19.107 -8.292 1.00 72.12 91 ASN A CA 1
ATOM 695 C C . ASN A 1 91 ? 6.904 19.304 -7.358 1.00 72.12 91 ASN A C 1
ATOM 697 O O . ASN A 1 91 ? 8.011 19.539 -7.836 1.00 72.12 91 ASN A O 1
ATOM 701 N N . HIS A 1 92 ? 6.706 19.155 -6.047 1.00 73.94 92 HIS A N 1
ATOM 702 C CA . HIS A 1 92 ? 7.758 19.307 -5.036 1.00 73.94 92 HIS A CA 1
ATOM 703 C C . HIS A 1 92 ? 8.310 17.972 -4.509 1.00 73.94 92 HIS A C 1
ATOM 705 O O . HIS A 1 92 ? 9.189 17.968 -3.654 1.00 73.94 92 HIS A O 1
ATOM 711 N N . LEU A 1 93 ? 7.819 16.835 -5.014 1.00 81.75 93 LEU A N 1
ATOM 712 C CA . LEU A 1 93 ? 8.134 15.495 -4.510 1.00 81.75 93 LEU A CA 1
ATOM 713 C C . LEU A 1 93 ? 8.766 14.657 -5.629 1.00 81.75 93 LEU A C 1
ATOM 715 O O . LEU A 1 93 ? 8.169 13.703 -6.129 1.00 81.75 93 LEU A O 1
ATOM 719 N N . LYS A 1 94 ? 9.979 15.047 -6.051 1.00 84.31 94 LYS A N 1
ATOM 720 C CA . LYS A 1 94 ? 10.684 14.458 -7.208 1.00 84.31 94 LYS A CA 1
ATOM 721 C C . LYS A 1 94 ? 10.828 12.937 -7.095 1.00 84.31 94 LYS A C 1
ATOM 723 O O . LYS A 1 94 ? 10.554 12.237 -8.062 1.00 84.31 94 LYS A O 1
ATOM 728 N N . GLU A 1 95 ? 11.201 12.436 -5.922 1.00 86.50 95 GLU A N 1
ATOM 729 C CA . GLU A 1 95 ? 11.330 10.999 -5.629 1.00 86.50 95 GLU A CA 1
ATOM 730 C C . GLU A 1 95 ? 10.021 10.245 -5.861 1.00 86.50 95 GLU A C 1
ATOM 732 O O . GLU A 1 95 ? 9.974 9.301 -6.647 1.00 86.50 95 GLU A O 1
ATOM 737 N N . ILE A 1 96 ? 8.926 10.734 -5.276 1.00 85.94 96 ILE A N 1
ATOM 738 C CA . ILE A 1 96 ? 7.597 10.131 -5.435 1.00 85.94 96 ILE A CA 1
ATOM 739 C C . ILE A 1 96 ? 7.154 10.184 -6.899 1.00 85.94 96 ILE A C 1
ATOM 741 O O . ILE A 1 96 ? 6.621 9.204 -7.416 1.00 85.94 96 ILE A O 1
ATOM 745 N N . LYS A 1 97 ? 7.418 11.296 -7.595 1.00 89.38 97 LYS A N 1
ATOM 746 C CA . LYS A 1 97 ? 7.094 11.456 -9.017 1.00 89.38 97 LYS A CA 1
ATOM 747 C C . LYS A 1 97 ? 7.829 10.437 -9.890 1.00 89.38 97 LYS A C 1
ATOM 749 O O . LYS A 1 97 ? 7.189 9.790 -10.718 1.00 89.38 97 LYS A O 1
ATOM 754 N N . VAL A 1 98 ? 9.139 10.277 -9.699 1.00 92.00 98 VAL A N 1
ATOM 755 C CA . VAL A 1 98 ? 9.950 9.299 -10.442 1.00 92.00 98 VAL A CA 1
ATOM 756 C C . VAL A 1 98 ? 9.498 7.876 -10.114 1.00 92.00 98 VAL A C 1
ATOM 758 O O . VAL A 1 98 ? 9.212 7.102 -11.028 1.00 92.00 98 VAL A O 1
ATOM 761 N N . GLY A 1 99 ? 9.334 7.547 -8.829 1.00 94.12 99 GLY A N 1
ATOM 762 C CA . GLY A 1 99 ? 8.843 6.239 -8.387 1.00 94.12 99 GLY A CA 1
ATOM 763 C C . GLY A 1 99 ? 7.491 5.884 -9.010 1.00 94.12 99 GLY A C 1
ATOM 764 O O . GLY A 1 99 ? 7.348 4.815 -9.605 1.00 94.12 99 GLY A O 1
ATOM 765 N N . LYS A 1 100 ? 6.528 6.816 -8.975 1.00 93.94 100 LYS A N 1
ATOM 766 C CA . LYS A 1 100 ? 5.211 6.682 -9.622 1.00 93.94 100 LYS A CA 1
ATOM 767 C C . LYS A 1 100 ? 5.335 6.418 -11.121 1.00 93.94 100 LYS A C 1
ATOM 769 O O . LYS A 1 100 ? 4.647 5.544 -11.642 1.00 93.94 100 LYS A O 1
ATOM 774 N N . GLN A 1 101 ? 6.202 7.143 -11.830 1.00 94.00 101 GLN A N 1
ATOM 775 C CA . GLN A 1 101 ? 6.391 6.968 -13.274 1.00 94.00 101 GLN A CA 1
ATOM 776 C C . GLN A 1 101 ? 6.954 5.588 -13.628 1.00 94.00 101 GLN A C 1
ATOM 778 O O . GLN A 1 101 ? 6.433 4.939 -14.536 1.00 94.00 101 GLN A O 1
ATOM 783 N N . VAL A 1 102 ? 7.980 5.122 -12.914 1.00 95.44 102 VAL A N 1
ATOM 784 C CA . VAL A 1 102 ? 8.578 3.799 -13.156 1.00 95.44 102 VAL A CA 1
ATOM 785 C C . VAL A 1 102 ? 7.578 2.688 -12.818 1.00 95.44 102 VAL A C 1
ATOM 787 O O . VAL A 1 102 ? 7.358 1.792 -13.635 1.00 95.44 102 VAL A O 1
ATOM 790 N N . ALA A 1 103 ? 6.895 2.780 -11.672 1.00 96.00 103 ALA A N 1
ATOM 791 C CA . ALA A 1 103 ? 5.857 1.824 -11.287 1.00 96.00 103 ALA A CA 1
ATOM 792 C C . ALA A 1 103 ? 4.716 1.771 -12.318 1.00 96.00 103 ALA A C 1
ATOM 794 O O . ALA A 1 103 ? 4.268 0.689 -12.700 1.00 96.00 103 ALA A O 1
ATOM 795 N N . ARG A 1 104 ? 4.289 2.928 -12.845 1.00 95.62 104 ARG A N 1
ATOM 796 C CA . ARG A 1 104 ? 3.274 3.011 -13.906 1.00 95.62 104 ARG A CA 1
ATOM 797 C C . ARG A 1 104 ? 3.695 2.260 -15.168 1.00 95.62 104 ARG A C 1
ATOM 799 O O . ARG A 1 104 ? 2.870 1.546 -15.732 1.00 95.62 104 ARG A O 1
ATOM 806 N N . LYS A 1 105 ? 4.950 2.405 -15.613 1.00 95.38 105 LYS A N 1
ATOM 807 C CA . LYS A 1 105 ? 5.471 1.681 -16.789 1.00 95.38 105 LYS A CA 1
ATOM 808 C C . LYS A 1 105 ? 5.390 0.168 -16.582 1.00 95.38 105 LYS A C 1
ATOM 810 O O . LYS A 1 105 ? 4.845 -0.522 -17.435 1.00 95.38 105 LYS A O 1
ATOM 815 N N . ILE A 1 106 ? 5.850 -0.324 -15.428 1.00 96.19 106 ILE A N 1
ATOM 816 C CA . ILE A 1 106 ? 5.799 -1.755 -15.082 1.00 96.19 106 ILE A CA 1
ATOM 817 C C . ILE A 1 106 ? 4.350 -2.261 -15.089 1.00 96.19 106 ILE A C 1
ATOM 819 O O . ILE A 1 106 ? 4.058 -3.268 -15.727 1.00 96.19 106 ILE A O 1
ATOM 823 N N . LEU A 1 107 ? 3.419 -1.529 -14.469 1.00 94.62 107 LEU A N 1
ATOM 824 C CA . LEU A 1 107 ? 1.995 -1.887 -14.461 1.00 94.62 107 LEU A CA 1
ATOM 825 C C . LEU A 1 107 ? 1.373 -1.916 -15.867 1.00 94.62 107 LEU A C 1
ATOM 827 O O . LEU A 1 107 ? 0.532 -2.770 -16.147 1.00 94.62 107 LEU A O 1
ATOM 831 N N . ILE A 1 108 ? 1.755 -0.993 -16.756 1.00 94.94 108 ILE A N 1
ATOM 832 C CA . ILE A 1 108 ? 1.296 -0.982 -18.155 1.00 94.94 108 ILE A CA 1
ATOM 833 C C . ILE A 1 108 ? 1.832 -2.203 -18.905 1.00 94.94 108 ILE A C 1
ATOM 835 O O . ILE A 1 108 ? 1.070 -2.849 -19.624 1.00 94.94 108 ILE A O 1
ATOM 839 N N . ASP A 1 109 ? 3.108 -2.532 -18.724 1.00 96.00 109 ASP A N 1
ATOM 840 C CA . ASP A 1 109 ? 3.719 -3.699 -19.356 1.00 96.00 109 ASP A CA 1
ATOM 841 C C . ASP A 1 109 ? 3.035 -4.992 -18.890 1.00 96.00 109 ASP A C 1
ATOM 843 O O . ASP A 1 109 ? 2.648 -5.804 -19.725 1.00 96.00 109 ASP A O 1
ATOM 847 N N . MET A 1 110 ? 2.746 -5.121 -17.590 1.00 94.44 110 MET A N 1
ATOM 848 C CA . MET A 1 110 ? 2.007 -6.263 -17.032 1.00 94.44 110 MET A CA 1
ATOM 849 C C . MET A 1 110 ? 0.554 -6.353 -17.510 1.00 94.44 110 MET A C 1
ATOM 851 O O . MET A 1 110 ? 0.010 -7.447 -17.662 1.00 94.44 110 MET A O 1
ATOM 855 N N . LYS A 1 111 ? -0.100 -5.211 -17.763 1.00 93.31 111 LYS A N 1
ATOM 856 C CA . LYS A 1 111 ? -1.436 -5.191 -18.381 1.00 93.31 111 LYS A CA 1
ATOM 857 C C . LYS A 1 111 ? -1.409 -5.692 -19.826 1.00 93.31 111 LYS A C 1
ATOM 859 O O . LYS A 1 111 ? -2.398 -6.271 -20.266 1.00 93.31 111 LYS A O 1
ATOM 864 N N . ARG A 1 112 ? -0.319 -5.441 -20.560 1.00 95.81 112 ARG A N 1
ATOM 865 C CA . ARG A 1 112 ? -0.134 -5.899 -21.948 1.00 95.81 112 ARG A CA 1
ATOM 866 C C . ARG A 1 112 ? 0.263 -7.370 -22.010 1.00 95.81 112 ARG A C 1
ATOM 868 O O . ARG A 1 112 ? -0.272 -8.101 -22.835 1.00 95.81 112 ARG A O 1
ATOM 875 N N . ASP A 1 113 ? 1.166 -7.786 -21.131 1.00 96.00 113 ASP A N 1
ATOM 876 C CA . ASP A 1 113 ? 1.635 -9.159 -20.994 1.00 96.00 113 ASP A CA 1
ATOM 877 C C . ASP A 1 113 ? 1.778 -9.520 -19.512 1.00 96.00 113 ASP A C 1
ATOM 879 O O . ASP A 1 113 ? 2.680 -9.041 -18.818 1.00 96.00 113 ASP A O 1
ATOM 883 N N . LYS A 1 114 ? 0.905 -10.414 -19.036 1.00 92.81 114 LYS A N 1
ATOM 884 C CA . LYS A 1 114 ? 0.898 -10.869 -17.641 1.00 92.81 114 LYS A CA 1
ATOM 885 C C . LYS A 1 114 ? 2.169 -11.614 -17.247 1.00 92.81 114 LYS A C 1
ATOM 887 O O . LYS A 1 114 ? 2.440 -11.668 -16.058 1.00 92.81 114 LYS A O 1
ATOM 892 N N . ALA A 1 115 ? 2.916 -12.193 -18.191 1.00 94.12 115 ALA A N 1
ATOM 893 C CA . ALA A 1 115 ? 4.166 -12.899 -17.909 1.00 94.12 115 ALA A CA 1
ATOM 894 C C . ALA A 1 115 ? 5.380 -11.957 -17.821 1.00 94.12 115 ALA A C 1
ATOM 896 O O . ALA A 1 115 ? 6.457 -12.375 -17.386 1.00 94.12 115 ALA A O 1
ATOM 897 N N . SER A 1 116 ? 5.218 -10.687 -18.211 1.00 94.44 116 SER A N 1
ATOM 898 C CA . SER A 1 116 ? 6.284 -9.693 -18.116 1.00 94.44 116 SER A CA 1
ATOM 899 C C . SER A 1 116 ? 6.751 -9.509 -16.671 1.00 94.44 116 SER A C 1
ATOM 901 O O . SER A 1 116 ? 6.005 -9.720 -15.714 1.00 94.44 116 SER A O 1
ATOM 903 N N . HIS A 1 117 ? 8.025 -9.140 -16.517 1.00 94.56 117 HIS A N 1
ATOM 904 C CA . HIS A 1 117 ? 8.665 -8.905 -15.217 1.00 94.56 117 HIS A CA 1
ATOM 905 C C . HIS A 1 117 ? 8.449 -10.049 -14.225 1.00 94.56 117 HIS A C 1
ATOM 907 O O . HIS A 1 117 ? 8.236 -9.803 -13.047 1.00 94.56 117 HIS A O 1
ATOM 913 N N . GLY A 1 118 ? 8.477 -11.299 -14.684 1.00 92.81 118 GLY A N 1
ATOM 914 C CA . GLY A 1 118 ? 8.412 -12.475 -13.816 1.00 92.81 118 GLY A CA 1
ATOM 915 C C . GLY A 1 118 ? 7.008 -12.842 -13.347 1.00 92.81 118 GLY A C 1
ATOM 916 O O . GLY A 1 118 ? 6.883 -13.639 -12.421 1.00 92.81 118 GLY A O 1
ATOM 917 N N . GLY A 1 119 ? 5.964 -12.284 -13.964 1.00 92.50 119 GLY A N 1
ATOM 918 C CA . GLY A 1 119 ? 4.578 -12.699 -13.740 1.00 92.50 119 GLY A CA 1
ATOM 919 C C . GLY A 1 119 ? 3.890 -12.093 -12.516 1.00 92.50 119 GLY A C 1
ATOM 920 O O . GLY A 1 119 ? 2.693 -12.298 -12.331 1.00 92.50 119 GLY A O 1
ATOM 921 N N . ASP A 1 120 ? 4.624 -11.344 -11.695 1.00 92.06 120 ASP A N 1
ATOM 922 C CA . ASP A 1 120 ? 4.126 -10.737 -10.463 1.00 92.06 120 ASP A CA 1
ATOM 923 C C . ASP A 1 120 ? 4.680 -9.319 -10.283 1.00 92.06 120 ASP A C 1
ATOM 925 O O . ASP A 1 120 ? 5.823 -9.026 -10.642 1.00 92.06 120 ASP A O 1
ATOM 929 N N . LEU A 1 121 ? 3.862 -8.435 -9.710 1.00 91.12 121 LEU A N 1
ATOM 930 C CA . LEU A 1 121 ? 4.199 -7.024 -9.532 1.00 91.12 121 LEU A CA 1
ATOM 931 C C . LEU A 1 121 ? 5.396 -6.834 -8.592 1.00 91.12 121 LEU A C 1
ATOM 933 O O . LEU A 1 121 ? 6.173 -5.900 -8.772 1.00 91.12 121 LEU A O 1
ATOM 937 N N . LEU A 1 122 ? 5.544 -7.713 -7.604 1.00 91.62 122 LEU A N 1
ATOM 938 C CA . LEU A 1 122 ? 6.615 -7.703 -6.612 1.00 91.62 122 LEU A CA 1
ATOM 939 C C . LEU A 1 122 ? 7.636 -8.818 -6.863 1.00 91.62 122 LEU A C 1
ATOM 941 O O . LEU A 1 122 ? 8.432 -9.144 -5.978 1.00 91.62 122 LEU A O 1
ATOM 945 N N . SER A 1 123 ? 7.658 -9.392 -8.072 1.00 95.25 123 SER A N 1
ATOM 946 C CA . SER A 1 123 ? 8.692 -10.349 -8.446 1.00 95.25 123 SER A CA 1
ATOM 947 C C . SER A 1 123 ? 10.081 -9.705 -8.345 1.00 95.25 123 SER A C 1
ATOM 949 O O . SER A 1 123 ? 10.260 -8.493 -8.513 1.00 95.25 123 SER A O 1
ATOM 951 N N . LYS A 1 124 ? 11.108 -10.540 -8.163 1.00 9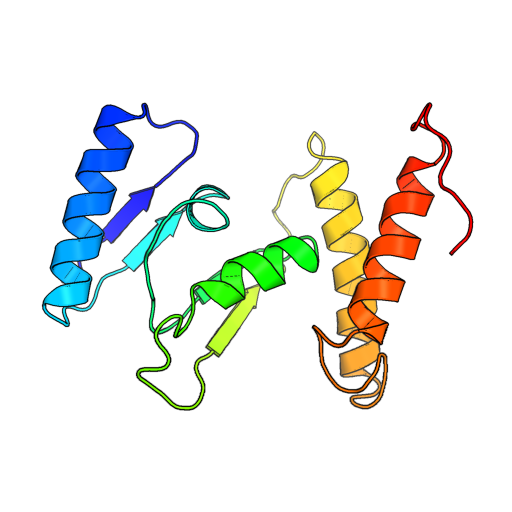5.75 124 LYS A N 1
ATOM 952 C CA . LYS A 1 124 ? 12.505 -10.090 -8.186 1.00 95.75 124 LYS A CA 1
ATOM 953 C C . LYS A 1 124 ? 12.831 -9.288 -9.454 1.00 95.75 124 LYS A C 1
ATOM 955 O O . LYS A 1 124 ? 13.483 -8.256 -9.362 1.00 95.75 124 LYS A O 1
ATOM 960 N N . GLN A 1 125 ? 12.340 -9.722 -10.615 1.00 96.69 125 GLN A N 1
ATOM 961 C CA . GLN A 1 125 ? 12.611 -9.071 -11.901 1.00 96.69 125 GLN A CA 1
ATOM 962 C C . GLN A 1 125 ? 11.945 -7.690 -11.990 1.00 96.69 125 GLN A C 1
ATOM 964 O O . GLN A 1 125 ? 12.570 -6.734 -12.455 1.00 96.69 125 GLN A O 1
ATOM 969 N N . ALA A 1 126 ? 10.705 -7.565 -11.502 1.00 96.56 126 ALA A N 1
ATOM 970 C CA . ALA A 1 126 ? 9.995 -6.290 -11.435 1.00 96.56 126 ALA A CA 1
ATOM 971 C C . ALA A 1 126 ? 10.705 -5.307 -10.495 1.00 96.56 126 ALA A C 1
ATOM 973 O O . ALA A 1 126 ? 10.968 -4.165 -10.878 1.00 96.56 126 ALA A O 1
ATOM 974 N N . MET A 1 127 ? 11.089 -5.767 -9.300 1.00 96.19 127 MET A N 1
ATOM 975 C CA . MET A 1 127 ? 11.792 -4.953 -8.303 1.00 96.19 127 MET A CA 1
ATOM 976 C C . MET A 1 127 ? 13.189 -4.525 -8.776 1.00 96.19 127 MET A C 1
ATOM 978 O O . MET A 1 127 ? 13.564 -3.364 -8.614 1.00 96.19 127 MET A O 1
ATOM 982 N N . GLU A 1 128 ? 13.954 -5.421 -9.407 1.00 96.38 128 GLU A N 1
ATOM 983 C CA . GLU A 1 128 ? 15.268 -5.100 -9.980 1.00 96.38 128 GLU A CA 1
ATOM 984 C C . GLU A 1 128 ? 15.165 -4.054 -11.089 1.00 96.38 128 GLU A C 1
ATOM 986 O O . GLU A 1 128 ? 15.947 -3.099 -11.115 1.00 96.38 128 GLU A O 1
ATOM 991 N N . ARG A 1 129 ? 14.191 -4.203 -11.994 1.00 95.62 129 ARG A N 1
ATOM 992 C CA . ARG A 1 129 ? 13.927 -3.204 -13.032 1.00 95.62 129 ARG A CA 1
ATOM 993 C C . ARG A 1 129 ? 13.531 -1.867 -12.416 1.00 95.62 129 ARG A C 1
ATOM 995 O O . ARG A 1 129 ? 14.078 -0.839 -12.816 1.00 95.62 129 ARG A O 1
ATOM 1002 N N . TYR A 1 130 ? 12.608 -1.889 -11.456 1.00 96.75 130 TYR A N 1
ATOM 1003 C CA . TYR A 1 130 ? 12.127 -0.696 -10.772 1.00 96.75 130 TYR A CA 1
ATOM 1004 C C . TYR A 1 130 ? 13.283 0.101 -10.168 1.00 96.75 130 TYR A C 1
ATOM 1006 O O . TYR A 1 130 ? 13.466 1.264 -10.523 1.00 96.75 130 TYR A O 1
ATOM 1014 N N . PHE A 1 131 ? 14.102 -0.525 -9.318 1.00 95.38 131 PHE A N 1
ATOM 1015 C CA . PHE A 1 131 ? 15.210 0.172 -8.668 1.00 95.38 131 PHE A CA 1
ATOM 1016 C C . PHE A 1 131 ? 16.283 0.613 -9.663 1.00 95.38 131 PHE A C 1
ATOM 1018 O O . PHE A 1 131 ? 16.831 1.703 -9.514 1.00 95.38 131 PHE A O 1
ATOM 1025 N N . ARG A 1 132 ? 16.558 -0.178 -10.708 1.00 94.81 132 ARG A N 1
ATOM 1026 C CA . ARG A 1 132 ? 17.501 0.217 -11.762 1.00 94.81 132 ARG A CA 1
ATOM 1027 C C . ARG A 1 132 ? 17.057 1.496 -12.469 1.00 94.81 132 ARG A C 1
ATOM 1029 O O . ARG A 1 132 ? 17.858 2.423 -12.578 1.00 94.81 132 ARG A O 1
ATOM 1036 N N . GLU A 1 133 ? 15.813 1.562 -12.943 1.00 94.31 133 GLU A N 1
ATOM 1037 C CA . GLU A 1 133 ? 15.281 2.767 -13.597 1.00 94.31 133 GLU A CA 1
ATOM 1038 C C . GLU A 1 133 ? 15.202 3.937 -12.609 1.00 94.31 133 GLU A C 1
ATOM 1040 O O . GLU A 1 133 ? 15.661 5.032 -12.926 1.00 94.31 133 GLU A O 1
ATOM 1045 N N . TYR A 1 134 ? 14.709 3.689 -11.391 1.00 93.75 134 TYR A N 1
ATOM 1046 C CA . TYR A 1 134 ? 14.603 4.695 -10.338 1.00 93.75 134 TYR A CA 1
ATOM 1047 C C . TYR A 1 134 ? 15.954 5.356 -10.040 1.00 93.75 134 TYR A C 1
ATOM 1049 O O . TYR A 1 134 ? 16.086 6.567 -10.186 1.00 93.75 134 TYR A O 1
ATOM 1057 N N . TYR A 1 135 ? 16.990 4.586 -9.691 1.00 90.94 135 TYR A N 1
ATOM 1058 C CA . TYR A 1 135 ? 18.303 5.150 -9.356 1.00 90.94 135 TYR A CA 1
ATOM 1059 C C . TYR A 1 135 ? 19.036 5.741 -10.564 1.00 90.94 135 TYR A C 1
ATOM 1061 O O . TYR A 1 135 ? 19.838 6.656 -10.389 1.00 90.94 135 TYR A O 1
ATOM 1069 N N . THR A 1 136 ? 18.739 5.296 -11.789 1.00 90.56 136 THR A N 1
ATOM 1070 C CA . THR A 1 136 ? 19.311 5.908 -13.000 1.00 90.56 136 THR A CA 1
ATOM 1071 C C . THR A 1 136 ? 18.865 7.364 -13.160 1.00 90.56 136 THR A C 1
ATOM 1073 O O . THR A 1 136 ? 19.691 8.216 -13.481 1.00 90.56 136 THR A O 1
ATOM 1076 N N . GLU A 1 137 ? 17.607 7.681 -12.847 1.00 86.75 137 GLU A N 1
ATOM 1077 C CA . GLU A 1 137 ? 17.095 9.064 -12.850 1.00 86.75 137 GLU A CA 1
ATOM 1078 C C . GLU A 1 137 ? 17.769 9.953 -11.786 1.00 86.75 137 GLU A C 1
ATOM 1080 O O . GLU A 1 137 ? 17.851 11.177 -11.936 1.00 86.75 137 GLU A O 1
ATOM 1085 N N . PHE A 1 138 ? 18.299 9.350 -10.717 1.00 82.06 138 PHE A N 1
ATOM 1086 C CA . PHE A 1 138 ? 19.013 10.055 -9.649 1.00 82.06 138 PHE A CA 1
ATOM 1087 C C . PHE A 1 138 ? 20.541 10.017 -9.782 1.00 82.06 138 PHE A C 1
ATOM 1089 O O . PHE A 1 138 ? 21.207 10.795 -9.102 1.00 82.06 138 PHE A O 1
ATOM 1096 N N . ASN A 1 139 ? 21.117 9.215 -10.685 1.00 71.06 139 ASN A N 1
ATOM 1097 C CA . ASN A 1 139 ? 22.573 9.112 -10.887 1.00 71.06 139 ASN A CA 1
ATOM 1098 C C . ASN A 1 139 ? 23.235 10.442 -11.284 1.00 71.06 139 ASN A C 1
ATOM 1100 O O . ASN A 1 139 ? 24.420 10.634 -11.043 1.00 71.06 139 ASN A O 1
ATOM 1104 N N . THR A 1 140 ? 22.485 11.391 -11.845 1.00 57.31 140 THR A N 1
ATOM 1105 C CA . THR A 1 140 ? 22.984 12.749 -12.130 1.00 57.31 140 THR A CA 1
ATOM 1106 C C . THR A 1 140 ? 23.059 13.655 -10.892 1.00 57.31 140 THR A C 1
ATOM 1108 O O . THR A 1 140 ? 23.626 14.738 -10.978 1.00 57.31 140 THR A O 1
ATOM 1111 N N . ASN A 1 141 ? 22.505 13.235 -9.748 1.00 59.03 141 ASN A N 1
ATOM 1112 C CA . ASN A 1 141 ? 22.455 13.994 -8.488 1.00 59.03 141 ASN A CA 1
ATOM 1113 C C . ASN A 1 141 ? 23.050 13.236 -7.280 1.00 59.03 141 ASN A C 1
ATOM 1115 O O . ASN A 1 141 ? 23.123 13.794 -6.186 1.00 59.03 141 ASN A O 1
ATOM 1119 N N . LEU A 1 142 ? 23.457 11.973 -7.445 1.00 53.41 142 LEU A N 1
ATOM 1120 C CA . LEU A 1 142 ? 24.011 11.142 -6.375 1.00 53.41 142 LEU A CA 1
ATOM 1121 C C . LEU A 1 142 ? 25.546 11.191 -6.409 1.00 53.41 142 LEU A C 1
ATOM 1123 O O . LEU A 1 142 ? 26.182 10.568 -7.250 1.00 53.41 142 LEU A O 1
ATOM 1127 N N . ASN A 1 143 ? 26.152 11.891 -5.447 1.00 55.44 143 ASN A N 1
ATOM 1128 C CA . ASN A 1 143 ? 27.609 11.945 -5.237 1.00 55.44 143 ASN A CA 1
ATOM 1129 C C . ASN A 1 143 ? 28.195 10.662 -4.601 1.00 55.44 143 ASN A C 1
ATOM 1131 O O . ASN A 1 143 ? 29.231 10.722 -3.941 1.00 55.44 143 ASN A O 1
ATOM 1135 N N . TYR A 1 144 ? 27.552 9.501 -4.753 1.00 54.94 144 TYR A N 1
ATOM 1136 C CA . TYR A 1 144 ? 28.060 8.248 -4.193 1.00 54.94 144 TYR A CA 1
ATOM 1137 C C . TYR A 1 144 ? 28.086 7.128 -5.229 1.00 54.94 144 TYR A C 1
ATOM 1139 O O . TYR A 1 144 ? 27.150 6.931 -5.998 1.00 54.94 144 TYR A O 1
ATOM 1147 N N . PHE A 1 145 ? 29.202 6.402 -5.232 1.00 52.84 145 PHE A N 1
ATOM 1148 C CA . PHE A 1 145 ? 29.502 5.320 -6.159 1.00 52.84 145 PHE A CA 1
ATOM 1149 C C . PHE A 1 145 ? 28.543 4.140 -5.953 1.00 52.84 145 PHE A C 1
ATOM 1151 O O . PHE A 1 145 ? 28.453 3.612 -4.846 1.00 52.84 145 PHE A O 1
ATOM 1158 N N . ILE A 1 146 ? 27.865 3.699 -7.017 1.00 59.28 146 ILE A N 1
ATOM 1159 C CA . ILE A 1 146 ? 27.104 2.444 -7.030 1.00 59.28 146 ILE A CA 1
ATOM 1160 C C . ILE A 1 146 ? 28.049 1.337 -7.530 1.00 59.28 146 ILE A C 1
ATOM 1162 O O . ILE A 1 146 ? 28.434 1.369 -8.704 1.00 59.28 146 ILE A O 1
ATOM 1166 N N . PRO A 1 147 ? 28.448 0.358 -6.691 1.00 48.72 147 PRO A N 1
ATOM 1167 C CA . PRO A 1 147 ? 29.185 -0.809 -7.163 1.00 48.72 147 PRO A CA 1
ATOM 1168 C C . PRO A 1 147 ? 28.338 -1.557 -8.195 1.00 48.72 147 PRO A C 1
ATOM 1170 O O . PRO A 1 147 ? 27.143 -1.763 -7.981 1.00 48.72 147 PRO A O 1
ATOM 1173 N N . LYS A 1 148 ? 28.939 -1.944 -9.325 1.00 48.75 148 LYS A N 1
ATOM 1174 C CA . LYS A 1 148 ? 28.248 -2.753 -10.338 1.00 48.75 148 LYS A CA 1
ATOM 1175 C C . LYS A 1 148 ? 27.755 -4.058 -9.695 1.00 48.75 148 LYS A C 1
ATOM 1177 O O . LYS A 1 148 ? 28.552 -4.748 -9.064 1.00 48.75 148 LYS A O 1
ATOM 1182 N N . LEU A 1 149 ? 26.455 -4.325 -9.856 1.00 41.84 149 LEU A N 1
ATOM 1183 C CA . LEU A 1 149 ? 25.796 -5.599 -9.545 1.00 41.84 149 LEU A CA 1
ATOM 1184 C C . LEU A 1 149 ? 26.395 -6.744 -10.365 1.00 41.84 149 LEU A C 1
ATOM 1186 O O . LEU A 1 149 ? 26.710 -6.497 -11.555 1.00 41.84 149 LEU A O 1
#

pLDDT: mean 86.26, std 11.92, range [41.84, 96.75]